Protein AF-A0A3D2THU7-F1 (afdb_monomer)

Radius of gyration: 17.39 Å; Cα contacts (8 Å, |Δi|>4): 13; chains: 1; bounding box: 52×24×43 Å

Mean predicted aligned error: 12.95 Å

Structure (mmCIF, N/CA/C/O backbone):
data_AF-A0A3D2THU7-F1
#
_ent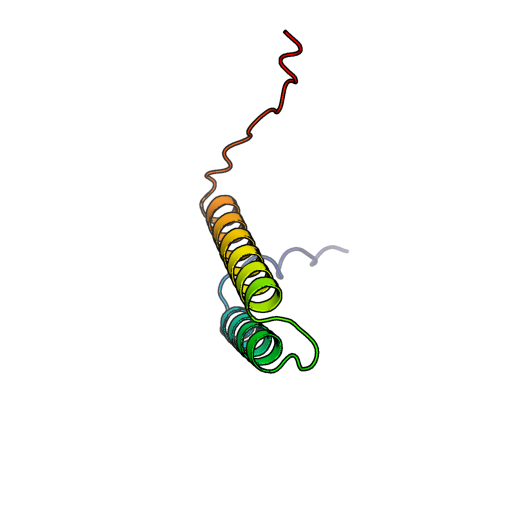ry.id   AF-A0A3D2THU7-F1
#
loop_
_atom_site.group_PDB
_atom_site.id
_atom_site.type_symbol
_atom_site.label_atom_id
_atom_site.label_alt_id
_atom_site.label_comp_id
_atom_site.label_asym_id
_atom_site.label_entity_id
_atom_site.label_seq_id
_atom_site.pdbx_PDB_ins_code
_atom_site.Cartn_x
_atom_site.Cartn_y
_atom_site.Cartn_z
_atom_site.occupancy
_atom_site.B_iso_or_equiv
_atom_site.auth_seq_id
_atom_site.auth_comp_id
_atom_site.auth_asym_id
_atom_site.auth_atom_id
_atom_site.pdbx_PDB_model_num
ATOM 1 N N . MET A 1 1 ? 18.901 20.701 -25.358 1.00 51.34 1 MET A N 1
ATOM 2 C CA . MET A 1 1 ? 17.446 20.460 -25.424 1.00 51.34 1 MET A CA 1
ATOM 3 C C . MET A 1 1 ? 17.250 18.974 -25.640 1.00 51.34 1 MET A C 1
ATOM 5 O O . MET A 1 1 ? 17.882 18.454 -26.546 1.00 51.34 1 MET A O 1
ATOM 9 N N . SER A 1 2 ? 16.397 18.372 -24.8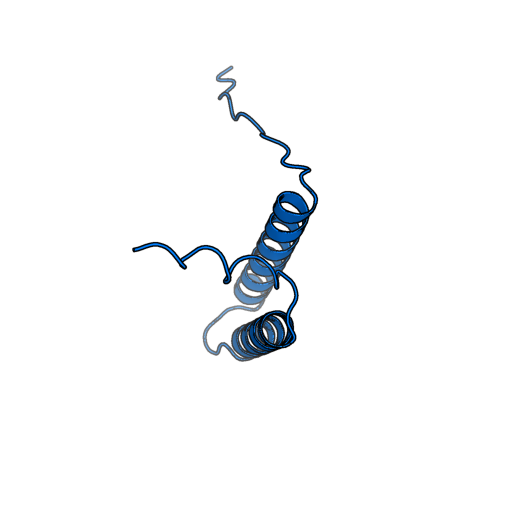08 1.00 48.50 2 SER A N 1
ATOM 10 C CA . SER A 1 2 ? 15.861 17.004 -24.895 1.00 48.50 2 SER A CA 1
ATOM 11 C C . SER A 1 2 ? 16.791 15.849 -24.520 1.00 48.50 2 SER A C 1
ATOM 13 O O . SER A 1 2 ? 17.432 15.279 -25.383 1.00 48.50 2 SER A O 1
ATOM 15 N N . ASP A 1 3 ? 16.762 15.474 -23.238 1.00 46.75 3 ASP A N 1
ATOM 16 C CA . ASP A 1 3 ? 16.958 14.086 -22.778 1.00 46.75 3 ASP A CA 1
ATOM 17 C C . ASP A 1 3 ? 16.208 13.890 -21.446 1.00 46.75 3 ASP A C 1
ATOM 19 O O . ASP A 1 3 ? 16.778 13.656 -20.386 1.00 46.75 3 ASP A O 1
ATOM 23 N N . HIS A 1 4 ? 14.887 14.094 -21.476 1.00 45.47 4 HIS A N 1
ATOM 24 C CA . HIS A 1 4 ? 13.999 13.872 -20.320 1.00 45.47 4 HIS A CA 1
ATOM 25 C C . HIS A 1 4 ? 13.212 12.554 -20.431 1.00 45.47 4 HIS A C 1
ATOM 27 O O . HIS A 1 4 ? 12.238 12.352 -19.716 1.00 45.47 4 HIS A O 1
ATOM 33 N N . ALA A 1 5 ? 13.616 11.664 -21.344 1.00 48.62 5 ALA A N 1
ATOM 34 C CA . ALA A 1 5 ? 12.873 10.456 -21.708 1.00 48.62 5 ALA A CA 1
ATOM 35 C C . ALA A 1 5 ? 13.486 9.147 -21.165 1.00 48.62 5 ALA A C 1
ATOM 37 O O . ALA A 1 5 ? 13.129 8.081 -21.645 1.00 48.62 5 ALA A O 1
ATOM 38 N N . SER A 1 6 ? 14.399 9.204 -20.185 1.00 47.25 6 SER A N 1
ATOM 39 C CA . SER A 1 6 ? 15.128 8.017 -19.691 1.00 47.25 6 SER A CA 1
ATOM 40 C C . SER A 1 6 ? 14.747 7.563 -18.271 1.00 47.25 6 SER A C 1
ATOM 42 O O . SER A 1 6 ? 15.475 6.769 -17.683 1.00 47.25 6 SER A O 1
ATOM 44 N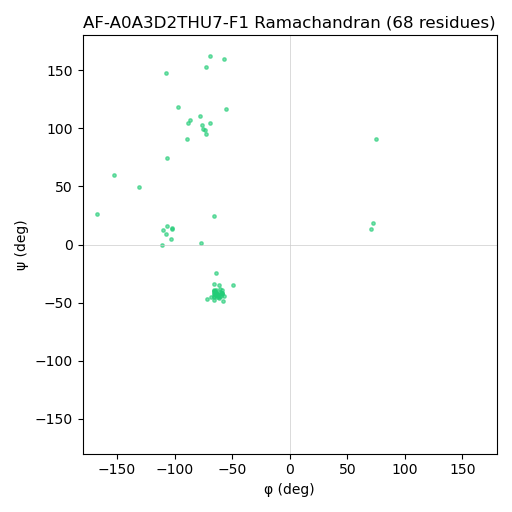 N . ALA A 1 7 ? 13.655 8.064 -17.684 1.00 51.62 7 ALA A N 1
ATOM 45 C CA . ALA A 1 7 ? 13.307 7.773 -16.282 1.00 51.62 7 ALA A CA 1
ATOM 46 C C . ALA A 1 7 ? 12.064 6.882 -16.092 1.00 51.62 7 ALA A C 1
ATOM 48 O O . ALA A 1 7 ? 11.703 6.600 -14.957 1.00 51.62 7 ALA A O 1
ATOM 49 N N . ILE A 1 8 ? 11.401 6.448 -17.172 1.00 52.47 8 ILE A N 1
ATOM 50 C CA . ILE A 1 8 ? 10.151 5.655 -17.104 1.00 52.47 8 ILE A CA 1
ATOM 51 C C . ILE A 1 8 ? 10.387 4.179 -17.496 1.00 5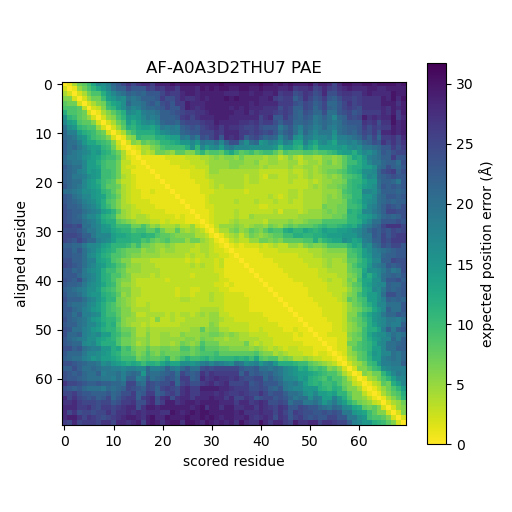2.47 8 ILE A C 1
ATOM 53 O O . ILE A 1 8 ? 9.440 3.420 -17.643 1.00 52.47 8 ILE A O 1
ATOM 57 N N . ASP A 1 9 ? 11.644 3.753 -17.654 1.00 49.94 9 ASP A N 1
ATOM 58 C CA . ASP A 1 9 ? 11.993 2.407 -18.149 1.00 49.94 9 ASP A CA 1
ATOM 59 C C . ASP A 1 9 ? 12.426 1.416 -17.047 1.00 49.94 9 ASP A C 1
ATOM 61 O O . ASP A 1 9 ? 12.920 0.336 -17.351 1.00 49.94 9 ASP A O 1
ATOM 65 N N . ASP A 1 10 ? 12.205 1.738 -15.766 1.00 51.75 10 ASP A N 1
ATOM 66 C CA . ASP A 1 10 ? 12.512 0.847 -14.630 1.00 51.75 10 ASP A CA 1
ATOM 67 C C . ASP A 1 10 ? 11.327 0.728 -13.654 1.00 51.75 10 ASP A C 1
ATOM 69 O O . ASP A 1 10 ? 11.453 0.906 -12.444 1.00 51.75 10 ASP A O 1
ATOM 73 N N . ALA A 1 11 ? 10.133 0.447 -14.186 1.00 53.16 11 ALA A N 1
ATOM 74 C CA . ALA A 1 11 ? 8.867 0.313 -13.444 1.00 53.16 11 ALA A CA 1
ATOM 75 C C . ALA A 1 11 ? 8.806 -0.894 -12.467 1.00 53.16 11 ALA A C 1
ATOM 77 O O . ALA A 1 11 ? 7.747 -1.403 -12.126 1.00 53.16 11 ALA A O 1
ATOM 78 N N . GLY A 1 12 ? 9.954 -1.377 -11.997 1.00 54.44 12 GLY A N 1
ATOM 79 C CA . GLY A 1 12 ? 10.072 -2.446 -11.010 1.00 54.44 12 GLY A CA 1
ATOM 80 C C . GLY A 1 12 ? 11.482 -2.578 -10.445 1.00 54.44 12 GLY A C 1
ATOM 81 O O . GLY A 1 12 ? 11.870 -3.680 -10.052 1.00 54.44 12 GLY A O 1
ATOM 82 N N . GLY A 1 13 ? 12.257 -1.489 -10.446 1.00 58.09 13 GLY A N 1
ATOM 83 C CA . GLY A 1 13 ? 13.616 -1.474 -9.921 1.00 58.09 13 GLY A CA 1
ATOM 84 C C . GLY A 1 13 ? 13.697 -1.905 -8.452 1.00 58.09 13 GLY A C 1
ATOM 85 O O . GLY A 1 13 ? 12.697 -1.829 -7.726 1.00 58.09 13 GLY A O 1
ATOM 86 N N . PRO A 1 14 ? 14.884 -2.329 -7.974 1.00 60.44 14 PRO A N 1
ATOM 87 C CA . PRO A 1 14 ? 15.111 -2.659 -6.561 1.00 60.44 14 PRO A CA 1
ATOM 88 C C . PRO A 1 14 ? 14.608 -1.550 -5.619 1.00 60.44 14 PRO A C 1
ATOM 90 O O . PRO A 1 14 ? 14.000 -1.841 -4.592 1.00 60.44 14 PRO A O 1
ATOM 93 N N . ASP A 1 15 ? 14.720 -0.291 -6.050 1.00 75.62 15 ASP A N 1
ATOM 94 C CA . ASP A 1 15 ? 14.271 0.893 -5.317 1.00 75.62 15 ASP A CA 1
ATOM 95 C C . ASP A 1 15 ? 12.753 0.912 -5.047 1.00 75.62 15 ASP A C 1
ATOM 97 O O . ASP A 1 15 ? 12.318 1.367 -3.988 1.00 75.62 15 ASP A O 1
ATOM 101 N N . TYR A 1 16 ? 11.927 0.400 -5.969 1.00 75.38 16 TYR A N 1
ATOM 102 C CA . TYR A 1 16 ? 10.468 0.375 -5.805 1.00 75.38 16 TYR A CA 1
ATOM 103 C C . TYR A 1 16 ? 10.034 -0.651 -4.756 1.00 75.38 16 TYR A C 1
ATOM 105 O O . TYR A 1 16 ? 9.229 -0.348 -3.871 1.00 75.38 16 TYR A O 1
ATOM 113 N N . LEU A 1 17 ? 10.583 -1.866 -4.831 1.00 79.12 17 LEU A N 1
ATOM 114 C CA . LEU A 1 17 ? 10.275 -2.927 -3.872 1.00 79.12 17 LEU A CA 1
ATOM 115 C C . LEU A 1 17 ? 10.784 -2.575 -2.471 1.00 79.12 17 LEU A C 1
ATOM 117 O O . LEU A 1 17 ? 10.070 -2.800 -1.489 1.00 79.12 17 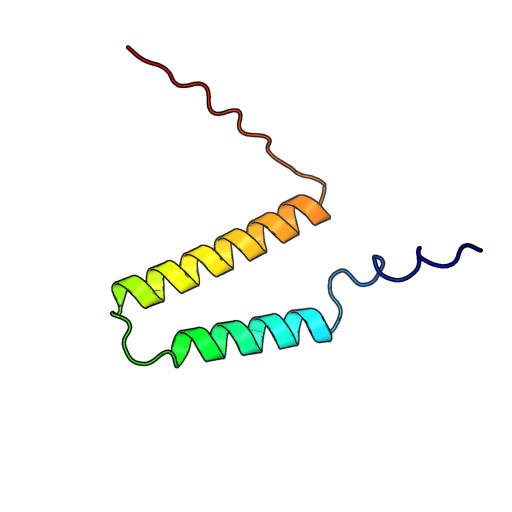LEU A O 1
ATOM 121 N N . ASP A 1 18 ? 11.963 -1.962 -2.382 1.00 81.44 18 ASP A N 1
ATOM 122 C CA . ASP A 1 18 ? 12.529 -1.496 -1.119 1.00 81.44 18 ASP A CA 1
ATOM 123 C C . ASP A 1 18 ? 11.687 -0.367 -0.506 1.00 81.44 18 ASP A C 1
ATOM 125 O O . ASP A 1 18 ? 11.382 -0.401 0.692 1.00 81.44 18 ASP A O 1
ATOM 129 N N . ALA A 1 19 ? 11.226 0.592 -1.318 1.00 82.69 19 ALA A N 1
ATOM 130 C CA . ALA A 1 19 ? 10.332 1.658 -0.870 1.00 82.69 19 ALA A CA 1
ATOM 131 C C . ALA A 1 19 ? 8.975 1.118 -0.386 1.00 82.69 19 ALA A C 1
ATOM 133 O O . ALA A 1 19 ? 8.485 1.533 0.668 1.00 82.69 19 ALA A O 1
ATOM 134 N N . LEU A 1 20 ? 8.384 0.155 -1.104 1.00 85.81 20 LEU 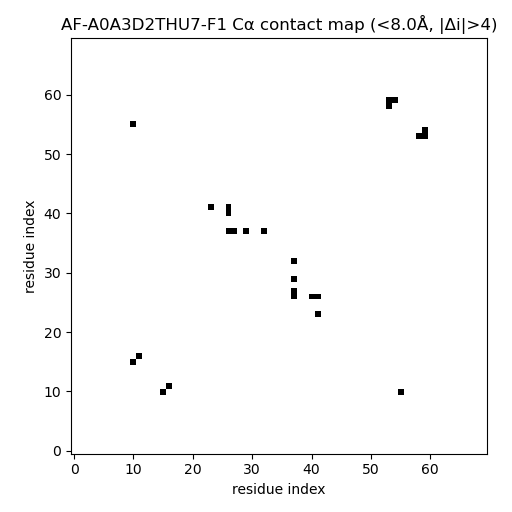A N 1
ATOM 135 C CA . LEU A 1 20 ? 7.143 -0.502 -0.683 1.00 85.81 20 LEU A CA 1
ATOM 136 C C . LEU A 1 20 ? 7.310 -1.237 0.645 1.00 85.81 20 LEU A C 1
ATOM 138 O O . LEU A 1 20 ? 6.452 -1.146 1.525 1.00 85.81 20 LEU A O 1
ATOM 142 N N . HIS A 1 21 ? 8.409 -1.970 0.802 1.00 85.69 21 HIS A N 1
ATOM 143 C CA . HIS A 1 21 ? 8.689 -2.688 2.034 1.00 85.69 21 HIS A CA 1
ATOM 144 C C . HIS A 1 21 ? 8.883 -1.723 3.211 1.00 85.69 21 HIS A C 1
ATOM 146 O O . HIS A 1 21 ? 8.291 -1.930 4.272 1.00 85.69 21 HIS A O 1
ATOM 152 N N . ALA A 1 22 ? 9.626 -0.631 3.012 1.00 87.12 22 ALA A N 1
ATOM 153 C CA . ALA A 1 22 ? 9.786 0.418 4.014 1.00 87.12 22 ALA A CA 1
ATOM 154 C C . ALA A 1 22 ? 8.437 1.041 4.413 1.00 87.12 22 ALA A C 1
ATOM 156 O O . ALA A 1 22 ? 8.173 1.227 5.600 1.00 87.12 22 ALA A O 1
ATOM 157 N N . LEU A 1 23 ? 7.546 1.299 3.450 1.00 85.12 23 LEU A N 1
ATOM 158 C CA . LEU A 1 23 ? 6.223 1.859 3.723 1.00 85.12 23 LEU A CA 1
ATOM 159 C C . LEU A 1 23 ? 5.336 0.892 4.522 1.00 85.12 23 LEU A C 1
ATOM 161 O O . LEU A 1 23 ? 4.746 1.297 5.524 1.00 85.12 23 LEU A O 1
ATOM 165 N N . LYS A 1 24 ? 5.301 -0.396 4.150 1.00 87.31 24 LYS A N 1
ATOM 166 C CA . LYS A 1 24 ? 4.570 -1.435 4.903 1.00 87.31 24 LYS A CA 1
ATOM 167 C C . LYS A 1 24 ? 5.077 -1.552 6.341 1.00 87.31 24 LYS A C 1
ATOM 169 O O . LYS A 1 24 ? 4.283 -1.642 7.278 1.00 87.31 24 LYS A O 1
ATOM 174 N N . GLN A 1 25 ? 6.396 -1.501 6.529 1.00 88.31 25 GLN A N 1
ATOM 175 C CA . GLN A 1 25 ? 6.997 -1.495 7.860 1.00 88.31 25 GLN A CA 1
ATOM 176 C C . GLN A 1 25 ? 6.592 -0.260 8.669 1.00 88.31 25 GLN A C 1
ATOM 178 O O . GLN A 1 25 ? 6.250 -0.4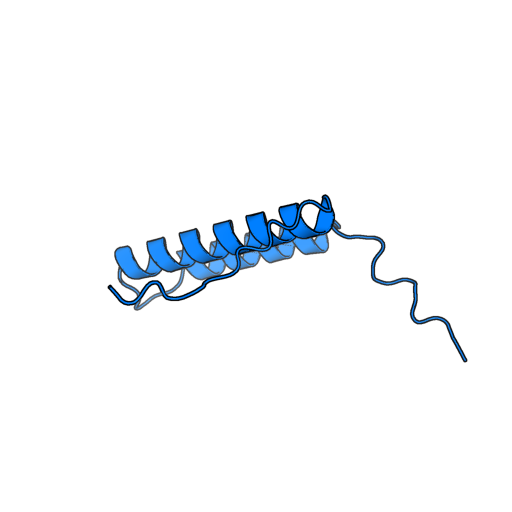00 9.843 1.00 88.31 25 GLN A O 1
ATOM 183 N N . THR A 1 26 ? 6.581 0.926 8.061 1.00 87.69 26 THR A N 1
ATOM 184 C CA . THR A 1 26 ? 6.142 2.158 8.728 1.00 87.69 26 THR A CA 1
ATOM 185 C C . THR A 1 26 ? 4.684 2.073 9.169 1.00 87.69 26 THR A C 1
ATOM 187 O O . THR A 1 26 ? 4.403 2.360 10.328 1.00 87.69 26 THR A O 1
ATOM 190 N N . ILE A 1 27 ? 3.777 1.601 8.307 1.00 85.06 27 ILE A N 1
ATOM 191 C CA . ILE A 1 27 ? 2.355 1.434 8.660 1.00 85.06 27 ILE A CA 1
ATOM 192 C C . ILE A 1 27 ? 2.200 0.453 9.831 1.00 85.06 27 ILE A C 1
ATOM 194 O O . ILE A 1 27 ? 1.452 0.719 10.765 1.00 85.06 27 ILE A O 1
ATOM 198 N N . SER A 1 28 ? 2.957 -0.652 9.848 1.00 83.19 28 SER A N 1
ATOM 199 C CA . SER A 1 28 ? 2.897 -1.616 10.960 1.00 83.19 28 SER A CA 1
ATOM 200 C C . SER A 1 28 ? 3.354 -1.048 12.311 1.00 83.19 28 SER A C 1
ATOM 202 O O . SER A 1 28 ? 2.963 -1.562 13.357 1.00 83.19 28 SER A O 1
ATOM 204 N N . ARG A 1 29 ? 4.190 -0.004 12.284 1.00 85.56 29 ARG A N 1
ATOM 205 C CA . ARG A 1 29 ? 4.793 0.642 13.459 1.00 85.56 29 ARG A CA 1
ATOM 206 C C . ARG A 1 29 ? 4.129 1.966 13.814 1.00 85.56 29 ARG A C 1
ATOM 208 O O . ARG A 1 29 ? 4.638 2.668 14.681 1.00 85.56 29 ARG A O 1
ATOM 215 N N . PHE A 1 30 ? 3.056 2.335 13.122 1.00 82.62 30 PHE A N 1
ATOM 216 C CA . PHE A 1 30 ? 2.361 3.580 13.387 1.00 82.62 30 PHE A CA 1
ATOM 217 C C . PHE A 1 30 ? 1.656 3.474 14.743 1.00 82.62 30 PHE A C 1
ATOM 219 O O . PHE A 1 30 ? 0.668 2.755 14.896 1.00 82.62 30 PHE A O 1
ATOM 226 N N . GLU A 1 31 ? 2.234 4.124 15.750 1.00 76.31 31 GLU A N 1
ATOM 227 C CA . GLU A 1 31 ? 1.629 4.264 17.072 1.00 76.31 31 GLU A CA 1
ATOM 228 C C . GLU A 1 31 ? 0.460 5.265 16.976 1.00 76.31 31 GLU A C 1
ATOM 230 O O . GLU A 1 31 ? 0.445 6.116 16.090 1.00 76.31 31 GLU A O 1
ATOM 235 N N . ASP A 1 32 ? -0.540 5.129 17.849 1.00 81.75 32 ASP A N 1
ATOM 236 C CA . ASP A 1 32 ? -1.773 5.941 17.870 1.00 81.75 32 ASP A CA 1
ATOM 237 C C . ASP A 1 32 ? -2.809 5.684 16.751 1.00 81.75 32 ASP A C 1
ATOM 239 O O . ASP A 1 32 ? -3.710 6.500 16.562 1.00 81.75 32 ASP A O 1
ATOM 243 N N . CYS A 1 33 ? -2.758 4.537 16.063 1.00 81.44 33 CYS A N 1
ATOM 244 C CA . CYS A 1 33 ? -3.877 4.044 15.243 1.00 81.44 33 CYS A CA 1
ATOM 245 C C . CYS A 1 33 ? -4.571 2.839 15.885 1.00 81.44 33 CYS A C 1
ATOM 247 O O . CYS A 1 33 ? -3.937 2.022 16.564 1.00 81.44 33 CYS A O 1
ATOM 249 N N . SER A 1 34 ? -5.882 2.719 15.674 1.00 86.50 34 SER A N 1
ATOM 250 C CA . SER A 1 34 ? -6.610 1.501 16.024 1.00 86.50 34 SER A CA 1
ATOM 251 C C . SER A 1 34 ? -6.214 0.346 15.094 1.00 86.50 34 SER A C 1
ATOM 253 O O . SER A 1 34 ? -5.663 0.552 14.010 1.00 86.50 34 SER A O 1
ATOM 255 N N . GLU A 1 35 ? -6.498 -0.894 15.501 1.00 85.44 35 GLU A N 1
ATOM 256 C CA . GLU A 1 35 ? -6.254 -2.061 14.643 1.00 85.44 35 GLU A CA 1
ATOM 257 C C . GLU A 1 35 ? -7.025 -1.948 13.323 1.00 85.44 35 GLU A C 1
ATOM 259 O O . GLU A 1 35 ? -6.503 -2.267 12.258 1.00 85.44 35 GLU A O 1
ATOM 264 N N . GLU A 1 36 ? -8.258 -1.448 13.397 1.00 87.25 36 GLU A N 1
ATOM 265 C CA . GLU A 1 36 ? -9.135 -1.251 12.250 1.00 87.25 36 GLU A CA 1
ATOM 266 C C . GLU A 1 36 ? -8.585 -0.187 11.294 1.00 87.25 36 GLU A C 1
ATOM 268 O O . GLU A 1 36 ? -8.563 -0.402 10.084 1.00 87.25 36 GLU A O 1
ATOM 273 N N . GLU A 1 37 ? -8.096 0.940 11.820 1.00 85.62 37 GLU A N 1
ATOM 274 C CA . GLU A 1 37 ? -7.473 1.998 11.015 1.00 85.62 37 GLU A CA 1
ATOM 275 C C . GLU A 1 37 ? -6.189 1.505 10.346 1.00 85.62 37 GLU A C 1
ATOM 277 O O . GLU A 1 37 ? -5.943 1.779 9.170 1.00 85.62 37 GLU A O 1
ATOM 282 N N . ARG A 1 38 ? -5.386 0.722 11.071 1.00 88.62 38 ARG A N 1
ATOM 283 C CA . ARG A 1 38 ? -4.168 0.118 10.532 1.00 88.62 38 ARG A CA 1
ATOM 284 C C . ARG A 1 38 ? -4.470 -0.880 9.423 1.00 88.62 38 ARG A C 1
ATOM 286 O O . ARG A 1 38 ? -3.767 -0.878 8.414 1.00 88.62 38 ARG A O 1
ATOM 293 N N . GLN A 1 39 ? -5.492 -1.714 9.601 1.00 88.50 39 GLN A N 1
ATOM 294 C CA . GLN A 1 39 ? -5.932 -2.650 8.572 1.00 88.50 39 GLN A CA 1
ATOM 295 C C . GLN A 1 39 ? -6.439 -1.895 7.339 1.00 88.50 39 GLN A C 1
ATOM 297 O O . GLN A 1 39 ? -6.005 -2.199 6.234 1.00 88.50 39 GLN A O 1
ATOM 302 N N . SER A 1 40 ? -7.255 -0.852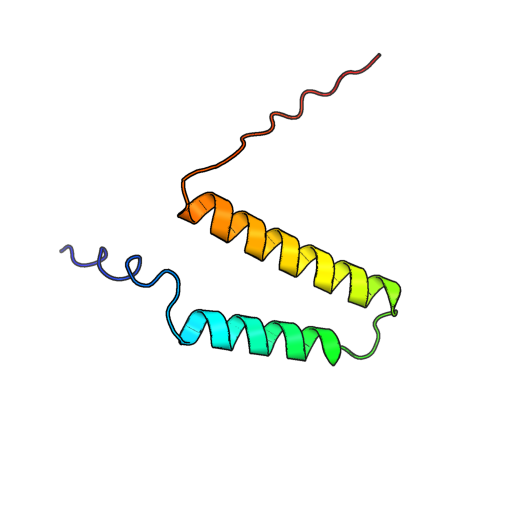 7.524 1.00 89.06 40 SER A N 1
ATOM 303 C CA . SER A 1 40 ? -7.733 -0.010 6.419 1.00 89.06 40 SER A CA 1
ATOM 304 C C . SER A 1 40 ? -6.576 0.601 5.624 1.00 89.06 40 SER A C 1
ATOM 306 O O . SER A 1 40 ? -6.582 0.561 4.400 1.00 89.06 40 SER A O 1
ATOM 308 N N . LEU A 1 41 ? -5.547 1.117 6.305 1.00 86.56 41 LEU A N 1
ATOM 309 C CA . LEU A 1 41 ? -4.363 1.681 5.649 1.00 86.56 41 LEU A CA 1
ATOM 310 C C . LEU A 1 41 ? -3.547 0.633 4.879 1.00 86.56 41 LEU A C 1
ATOM 312 O O . LEU A 1 41 ? -2.937 0.952 3.856 1.00 86.56 41 LEU A O 1
ATOM 316 N N . GLN A 1 42 ? -3.494 -0.608 5.371 1.00 87.75 42 GLN A N 1
ATOM 317 C CA . GLN A 1 42 ? -2.847 -1.710 4.657 1.00 87.75 42 GLN A CA 1
ATOM 318 C C . GLN A 1 42 ? -3.630 -2.083 3.398 1.00 87.75 42 GLN A C 1
ATOM 320 O O . GLN A 1 42 ? -3.021 -2.209 2.335 1.00 87.75 42 GLN A O 1
ATOM 325 N N . ASP A 1 43 ? -4.953 -2.190 3.509 1.00 89.31 43 ASP A N 1
ATOM 326 C CA . ASP A 1 43 ? -5.842 -2.511 2.393 1.00 89.31 43 ASP A CA 1
ATOM 327 C C . ASP A 1 43 ? -5.753 -1.436 1.293 1.00 89.31 43 ASP A C 1
ATOM 329 O O . ASP A 1 43 ? -5.550 -1.762 0.121 1.00 89.31 43 ASP A O 1
ATOM 333 N N . ASP A 1 44 ? -5.776 -0.153 1.672 1.00 87.31 44 ASP A N 1
ATOM 334 C CA . ASP A 1 44 ? -5.618 0.977 0.747 1.00 87.31 44 ASP A CA 1
ATOM 335 C C . ASP A 1 44 ? -4.279 0.918 -0.009 1.00 87.31 44 ASP A C 1
ATOM 337 O O . ASP A 1 44 ? -4.212 1.149 -1.222 1.00 87.31 44 ASP A O 1
ATOM 341 N N . LEU A 1 45 ? -3.188 0.579 0.687 1.00 88.06 45 LEU A N 1
ATOM 342 C CA . LEU A 1 45 ? -1.869 0.443 0.068 1.00 88.06 45 LEU A CA 1
ATOM 343 C C . LEU A 1 45 ? -1.823 -0.726 -0.930 1.00 88.06 45 LEU A C 1
ATOM 345 O O . LEU A 1 45 ? -1.205 -0.609 -1.994 1.00 88.06 45 LEU A O 1
ATOM 349 N N . GLU A 1 46 ? -2.461 -1.851 -0.609 1.00 88.06 46 GLU A N 1
ATOM 350 C CA . GLU A 1 46 ? -2.561 -2.997 -1.515 1.00 88.06 46 GLU A CA 1
ATOM 351 C C . GLU A 1 46 ? -3.389 -2.681 -2.761 1.00 88.06 46 GLU A C 1
ATOM 353 O O . GLU A 1 46 ? -3.019 -3.078 -3.872 1.00 88.06 46 GLU A O 1
ATOM 358 N N . ASP A 1 47 ? -4.479 -1.937 -2.601 1.00 86.00 47 ASP A N 1
ATOM 359 C CA . ASP A 1 47 ? -5.310 -1.504 -3.715 1.00 86.00 47 ASP A CA 1
ATOM 360 C C . ASP A 1 47 ? -4.557 -0.536 -4.634 1.00 86.00 47 ASP A C 1
ATOM 362 O O . ASP A 1 47 ? -4.577 -0.719 -5.856 1.00 86.00 47 ASP A O 1
ATOM 366 N N . LEU A 1 48 ? -3.791 0.411 -4.082 1.00 84.25 48 LEU A N 1
ATOM 367 C CA . LEU A 1 48 ? -2.902 1.273 -4.869 1.00 84.25 48 LEU A CA 1
ATOM 368 C C . LEU A 1 48 ? -1.847 0.463 -5.633 1.00 84.25 48 LEU A C 1
ATOM 370 O O . LEU A 1 48 ? -1.644 0.691 -6.827 1.00 84.25 48 LEU A O 1
ATOM 374 N N . GLN A 1 49 ? -1.216 -0.527 -4.992 1.00 84.88 49 GLN A N 1
ATOM 375 C CA . GLN A 1 49 ? -0.262 -1.417 -5.661 1.00 84.88 49 GLN A CA 1
ATOM 376 C C . GLN A 1 49 ? -0.929 -2.174 -6.822 1.00 84.88 49 GLN A C 1
ATOM 378 O O . GLN A 1 49 ? -0.366 -2.292 -7.914 1.00 84.88 49 GLN A O 1
ATOM 383 N N . ARG A 1 50 ? -2.158 -2.656 -6.619 1.00 84.50 50 ARG A N 1
ATOM 384 C CA . ARG A 1 50 ? -2.941 -3.334 -7.657 1.00 84.50 50 ARG A CA 1
ATOM 385 C C . ARG A 1 50 ? -3.293 -2.392 -8.807 1.00 84.50 50 ARG A C 1
ATOM 387 O O . ARG A 1 50 ? -3.247 -2.813 -9.962 1.00 84.50 50 ARG A O 1
ATOM 394 N N . MET A 1 51 ? -3.634 -1.137 -8.518 1.00 79.44 51 MET A N 1
ATOM 395 C CA . MET A 1 51 ? -3.904 -0.116 -9.534 1.00 79.44 51 MET A CA 1
ATOM 396 C C . MET A 1 51 ? -2.662 0.186 -10.372 1.00 79.44 51 MET A C 1
ATOM 398 O O . MET A 1 51 ? -2.771 0.230 -11.596 1.00 79.44 51 MET A O 1
ATOM 402 N N . THR A 1 52 ? -1.490 0.310 -9.749 1.00 77.19 52 THR A N 1
ATOM 403 C CA . THR A 1 52 ? -0.216 0.480 -10.463 1.00 77.19 52 THR A CA 1
ATOM 404 C C . THR A 1 52 ? 0.042 -0.687 -11.413 1.00 77.19 52 THR A C 1
ATOM 406 O O . THR A 1 52 ? 0.239 -0.467 -12.605 1.00 77.19 52 THR A O 1
ATOM 409 N N . LEU A 1 53 ? -0.107 -1.932 -10.946 1.00 80.31 53 LEU A N 1
ATOM 410 C CA . LEU A 1 53 ? 0.034 -3.121 -11.799 1.00 80.31 53 LEU A CA 1
ATOM 411 C C . LEU A 1 53 ? -0.977 -3.142 -12.960 1.00 80.31 53 LEU A C 1
ATOM 413 O O . LEU A 1 53 ? -0.654 -3.552 -14.078 1.00 80.31 53 LEU A O 1
ATOM 417 N N . LYS A 1 54 ? -2.220 -2.708 -12.724 1.00 76.19 54 LYS A N 1
ATOM 418 C CA . LYS A 1 54 ? -3.242 -2.583 -13.778 1.00 76.19 54 LYS A CA 1
ATOM 419 C C . LYS A 1 54 ? -2.848 -1.541 -14.831 1.00 76.19 54 LYS A C 1
ATOM 421 O O . LYS A 1 54 ? -3.008 -1.799 -16.025 1.00 76.19 54 LYS A O 1
ATOM 426 N N . LEU A 1 55 ? -2.320 -0.396 -14.398 1.00 72.12 55 LEU A N 1
ATOM 427 C CA . LEU A 1 55 ? -1.850 0.681 -15.273 1.00 72.12 55 LEU A CA 1
ATOM 428 C C . LEU A 1 55 ? -0.641 0.237 -16.107 1.00 72.12 55 LEU A C 1
ATOM 430 O O . LEU A 1 55 ? -0.665 0.386 -17.327 1.00 72.12 55 LEU A O 1
ATOM 434 N N . GLU A 1 56 ? 0.361 -0.380 -15.479 1.00 73.75 56 GLU A N 1
ATOM 435 C CA . GLU A 1 56 ? 1.564 -0.903 -16.146 1.00 73.75 56 GLU A CA 1
ATOM 436 C C . GLU A 1 56 ? 1.244 -2.029 -17.132 1.00 73.75 56 GLU A C 1
ATOM 438 O O . GLU A 1 56 ? 1.788 -2.082 -18.233 1.00 73.75 56 GLU A O 1
ATOM 443 N N . SER A 1 57 ? 0.309 -2.916 -16.779 1.00 75.44 57 SER A N 1
ATOM 444 C CA . SER A 1 57 ? -0.124 -4.004 -17.664 1.00 75.44 57 SER A CA 1
ATOM 445 C C . SER A 1 57 ? -1.072 -3.559 -1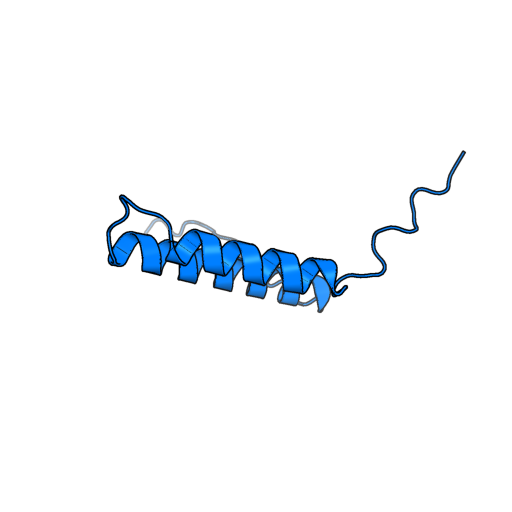8.788 1.00 75.44 57 SER A C 1
ATOM 447 O O . SER A 1 57 ? -1.526 -4.399 -19.571 1.00 75.44 57 SER A O 1
ATOM 449 N N . GLY A 1 58 ? -1.391 -2.261 -18.882 1.00 63.78 58 GLY A N 1
ATOM 450 C CA . GLY A 1 58 ? -2.258 -1.687 -19.914 1.00 63.78 58 GLY A CA 1
ATOM 451 C C . GLY A 1 58 ? -3.742 -2.052 -19.778 1.00 63.78 58 GLY A C 1
ATOM 452 O O . GLY A 1 58 ? -4.513 -1.844 -20.715 1.00 63.78 58 GLY A O 1
ATOM 453 N N . ARG A 1 59 ? -4.169 -2.601 -18.633 1.00 57.16 59 ARG A N 1
ATOM 454 C CA . ARG A 1 59 ? -5.566 -2.973 -18.350 1.00 57.16 59 ARG A CA 1
ATOM 455 C C . ARG A 1 59 ? -6.189 -1.991 -17.368 1.00 57.16 59 ARG A C 1
ATOM 457 O O . ARG A 1 59 ? -6.398 -2.303 -16.198 1.00 57.16 59 ARG A O 1
ATOM 464 N N . VAL A 1 60 ? -6.511 -0.800 -17.859 1.00 57.72 60 VAL A N 1
ATOM 465 C CA . VAL A 1 60 ? -7.269 0.186 -17.083 1.00 57.72 60 VAL A CA 1
ATOM 466 C C . VAL A 1 60 ? -8.758 -0.055 -17.302 1.00 57.72 60 VAL A C 1
ATOM 468 O O . VAL A 1 60 ? -9.307 0.265 -18.354 1.00 57.72 60 VAL A O 1
ATOM 471 N N . GLU A 1 61 ? -9.422 -0.635 -16.307 1.00 52.34 61 GLU A N 1
ATOM 472 C CA . GLU A 1 61 ? -10.884 -0.655 -16.237 1.00 52.34 61 GLU A CA 1
ATOM 473 C C . GLU A 1 61 ? -11.360 0.754 -15.858 1.00 52.34 61 GLU A C 1
ATOM 475 O O . GLU A 1 61 ? -11.312 1.145 -14.693 1.00 52.34 61 GLU A O 1
ATOM 480 N N . ILE A 1 62 ? -11.778 1.553 -16.844 1.00 52.00 62 ILE A N 1
ATOM 481 C CA . ILE A 1 62 ? -12.420 2.847 -16.584 1.00 52.00 62 ILE A CA 1
ATOM 482 C C . ILE A 1 62 ? -13.853 2.563 -16.126 1.00 52.00 62 ILE A C 1
ATOM 484 O O . ILE A 1 62 ? -14.733 2.301 -16.946 1.00 52.00 62 ILE A O 1
ATOM 488 N N . VAL A 1 63 ? -14.096 2.601 -14.816 1.00 56.25 63 VAL A N 1
ATOM 489 C CA . VAL A 1 63 ? -15.453 2.532 -14.262 1.00 56.25 63 VAL A CA 1
ATOM 490 C C . VAL A 1 63 ? -16.021 3.948 -14.220 1.00 56.25 63 VAL A C 1
ATOM 492 O O . VAL A 1 63 ? -15.602 4.780 -13.419 1.00 56.25 63 VAL A O 1
ATOM 495 N N . VAL A 1 64 ? -16.963 4.241 -15.116 1.00 53.28 64 VAL A N 1
ATOM 496 C CA . VAL A 1 64 ? -17.732 5.489 -15.080 1.00 53.28 64 VAL A CA 1
ATOM 497 C C . VAL A 1 64 ? -18.801 5.348 -14.000 1.00 53.28 64 VAL A C 1
ATOM 499 O O . VAL A 1 64 ? -19.753 4.587 -14.164 1.00 53.28 64 VAL A O 1
ATOM 502 N N . PHE A 1 65 ? -18.660 6.086 -12.901 1.00 51.31 65 PHE A N 1
ATOM 503 C CA . PHE A 1 65 ? -19.745 6.252 -11.938 1.00 51.31 65 PHE A CA 1
ATOM 504 C C . PHE A 1 65 ? -20.769 7.239 -12.509 1.00 51.31 65 PHE A C 1
ATOM 506 O O . PHE A 1 65 ? -20.541 8.445 -12.530 1.00 51.31 65 PHE A O 1
ATOM 513 N N . GLY A 1 66 ? -21.893 6.719 -13.002 1.00 44.03 66 GLY A N 1
ATOM 514 C CA . GLY A 1 66 ? -23.122 7.487 -13.169 1.00 44.03 66 GLY A CA 1
ATOM 515 C C . GLY A 1 66 ? -24.020 7.216 -11.968 1.00 44.03 66 GLY A C 1
ATOM 516 O O . GLY A 1 66 ? -24.386 6.066 -11.735 1.00 44.03 66 GLY A O 1
ATOM 517 N N . GLU A 1 67 ? -24.349 8.246 -11.191 1.00 54.00 67 GLU A N 1
ATOM 518 C CA . GLU A 1 67 ? -25.371 8.154 -10.148 1.00 54.00 67 GLU A CA 1
ATOM 519 C C . GLU A 1 67 ? -26.683 7.658 -10.769 1.00 54.00 67 GLU A C 1
ATOM 521 O O . GLU A 1 67 ? -27.283 8.346 -11.596 1.00 54.00 67 GLU A O 1
ATOM 526 N N . ILE A 1 68 ? -27.166 6.482 -10.364 1.00 52.44 68 ILE A N 1
ATOM 527 C CA . ILE A 1 68 ? -28.570 6.139 -10.585 1.00 52.44 68 ILE A CA 1
ATOM 528 C C . ILE A 1 68 ? -29.324 6.642 -9.358 1.00 52.44 68 ILE A C 1
ATOM 530 O O . ILE A 1 68 ? -29.455 5.947 -8.356 1.00 52.44 68 ILE A O 1
ATOM 534 N N . SER A 1 69 ? -29.791 7.886 -9.434 1.00 48.41 69 SER A N 1
ATOM 535 C CA . SER A 1 69 ? -30.877 8.353 -8.576 1.00 48.41 69 SER A CA 1
ATOM 536 C C . SER A 1 69 ? -32.179 7.717 -9.062 1.00 48.41 69 SER A C 1
ATOM 538 O O . SER A 1 69 ? -32.778 8.257 -9.989 1.00 48.41 69 SER A O 1
ATOM 540 N N . THR A 1 70 ? -32.616 6.587 -8.493 1.00 49.41 70 THR A N 1
ATOM 541 C CA . THR A 1 70 ? -34.041 6.203 -8.345 1.00 49.41 70 THR A CA 1
ATOM 542 C C . THR A 1 70 ? -34.190 5.070 -7.336 1.00 49.41 70 THR A C 1
ATOM 544 O O . THR A 1 70 ? -33.450 4.072 -7.467 1.00 49.41 70 THR A O 1
#

Solvent-accessible surface area (backbone atoms only — not comparable to full-atom values): 4613 Å² total; per-residue (Å²): 137,89,87,85,81,80,80,80,84,59,93,73,39,74,68,54,57,51,51,52,51,53,49,54,53,49,58,76,64,52,78,97,59,53,73,66,56,47,49,50,55,50,51,53,52,51,50,51,53,50,49,50,53,27,55,76,70,70,56,71,83,83,78,79,86,72,88,78,89,125

Secondary structure (DSSP, 8-state):
-----SSSS-TT-HHHHHHHHHHHHHHHT-TT--HHHHHHHHHHHHHHHHHHHHHHTT------------

Sequence (70 aa):
MSDHASAIDDAGGPDYLDALHALKQTISRFEDCSEEERQSLQDDLEDLQRMTLKLESGRVEIVVFGEIST

Foldseek 3Di:
DDDPPPPPPCLPDPVVVVVLVVVLVCLVVDPPDDPVRSVVVVVVSVVVVVCSVCVVVVNDPPDDDDDPDD

Nearest PDB structures (foldseek):
  7oci-assembly1_C  TM=7.998E-01  e=3.087E+00  Saccharomyces cerevisiae S288C
  2gts-assembly1_A  TM=6.277E-01  e=4.026E+00  Helicobacter pylori
  6dma-assembly1_B  TM=7.356E-01  e=8.356E+00  synthetic construct

pLDDT: mean 71.45, std 15.86, range [44.03, 89.31]